Protein AF-A0A7S1EDF8-F1 (afdb_monomer_lite)

Sequence (145 aa):
KPVNPSLGFGLYGLAKKGVLPFGTSLSPEEIAAGKQARVTDLPEPDALLQAAFVLTGAQKQDLVSAPAHVAAPMLYGGACAYFMVVPSAYYIARRVRGGFEEAVLSAVNSGGQNAMRGALVGAMCGAEYGLQAIPQRWVEGLEHG

Radius of gyration: 17.67 Å; chains: 1; bounding box: 34×40×43 Å

Foldseek 3Di:
DCQALCQLVVVLVCVVVVNDQEWDDDDPVCVVVVHDTDDGPHDCSQVSNLSNLQRVLVPDPCLLVDQLLANLCSNQNQEPDPSSLVVSLVSLLVSDDPALVSSLVSQCSSHYPSPSSSVSNNVSRCVVVHPVRDPVVVVVPDDVD

pLDDT: mean 89.19, std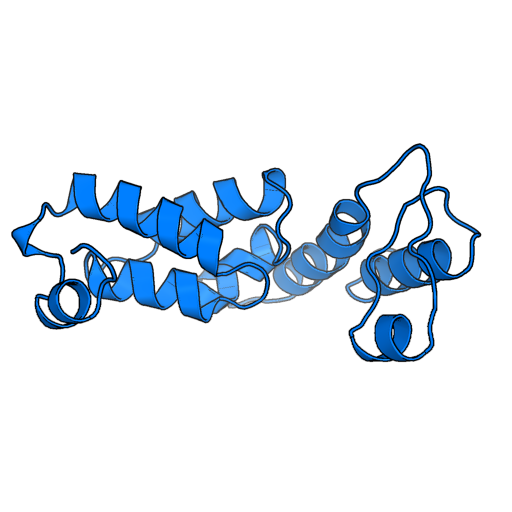 6.65, range [65.06, 97.81]

Organism: Hemiselmis andersenii (NCBI:txid464988)

Structure (mmCIF, N/CA/C/O backbone):
data_AF-A0A7S1EDF8-F1
#
_entry.id   AF-A0A7S1EDF8-F1
#
loop_
_atom_site.group_PDB
_atom_site.id
_atom_site.type_symbol
_atom_site.label_atom_id
_atom_site.label_alt_id
_atom_site.label_comp_id
_atom_site.label_asym_id
_atom_site.label_entity_id
_atom_site.label_seq_id
_atom_site.pdbx_PDB_ins_code
_atom_site.Cartn_x
_atom_site.Cartn_y
_atom_site.Cartn_z
_atom_site.occupancy
_atom_site.B_iso_or_equiv
_atom_site.auth_seq_id
_atom_site.auth_comp_id
_atom_site.auth_asym_id
_atom_site.auth_atom_id
_atom_site.pdbx_PDB_model_num
ATOM 1 N N . LYS A 1 1 ? 17.179 -17.853 -8.814 1.00 73.19 1 LYS A N 1
ATOM 2 C CA . LYS A 1 1 ? 16.153 -18.180 -9.840 1.00 73.19 1 LYS A CA 1
ATOM 3 C C . LYS A 1 1 ? 15.941 -16.946 -10.723 1.00 73.19 1 LYS A C 1
ATOM 5 O O . LYS A 1 1 ? 16.124 -15.849 -10.201 1.00 73.19 1 LYS A O 1
ATOM 10 N N . PRO A 1 2 ? 15.602 -17.098 -12.018 1.00 79.56 2 PRO A N 1
ATOM 11 C CA . PRO A 1 2 ? 15.376 -15.957 -12.918 1.00 79.56 2 PRO A CA 1
ATOM 12 C C . PRO A 1 2 ? 14.265 -15.026 -12.409 1.00 79.56 2 PRO A C 1
ATOM 14 O O . PRO A 1 2 ? 14.380 -13.813 -12.512 1.00 79.56 2 PRO A O 1
ATOM 17 N N . VAL A 1 3 ? 13.250 -15.588 -11.747 1.00 87.81 3 VAL A N 1
ATOM 18 C CA . VAL A 1 3 ? 12.238 -14.838 -10.995 1.00 87.81 3 VAL A CA 1
ATOM 19 C C . VAL A 1 3 ? 12.755 -14.569 -9.576 1.00 87.81 3 VAL A C 1
ATOM 21 O O . VAL A 1 3 ? 12.935 -15.509 -8.796 1.00 87.81 3 VAL A O 1
ATOM 24 N N . ASN A 1 4 ? 13.055 -13.304 -9.266 1.00 90.12 4 ASN A N 1
ATOM 25 C CA . ASN A 1 4 ? 13.571 -12.840 -7.971 1.00 90.12 4 ASN A CA 1
ATOM 26 C C . ASN A 1 4 ? 13.216 -11.344 -7.729 1.00 90.12 4 ASN A C 1
ATOM 28 O O . ASN A 1 4 ? 12.762 -10.690 -8.669 1.00 90.12 4 ASN A O 1
ATOM 32 N N . PRO A 1 5 ? 13.430 -10.780 -6.521 1.00 88.19 5 PRO A N 1
ATOM 33 C CA . PRO A 1 5 ? 13.041 -9.405 -6.180 1.00 88.19 5 PRO A CA 1
ATOM 34 C C . PRO A 1 5 ? 13.556 -8.291 -7.101 1.00 88.19 5 PRO A C 1
ATOM 36 O O . PRO A 1 5 ? 12.898 -7.261 -7.231 1.00 88.19 5 PRO A O 1
ATOM 39 N N . SER A 1 6 ? 14.702 -8.468 -7.768 1.00 90.81 6 SER A N 1
ATOM 40 C CA . SER A 1 6 ? 15.236 -7.447 -8.680 1.00 90.81 6 SER A CA 1
ATOM 41 C C . SER A 1 6 ? 14.536 -7.422 -10.042 1.00 90.81 6 SER A C 1
ATOM 43 O O . SER A 1 6 ? 14.679 -6.443 -10.776 1.00 90.81 6 SER A O 1
ATOM 45 N N . LEU A 1 7 ? 13.747 -8.454 -10.376 1.00 91.44 7 LEU A N 1
ATOM 46 C CA . LEU A 1 7 ? 13.083 -8.596 -11.674 1.00 91.44 7 LEU A CA 1
ATOM 47 C C . LEU A 1 7 ? 12.222 -7.376 -12.014 1.00 91.44 7 LEU A C 1
ATOM 49 O O . LEU A 1 7 ? 12.367 -6.818 -13.098 1.00 91.44 7 LEU A O 1
ATOM 53 N N . GLY A 1 8 ? 11.359 -6.941 -11.090 1.00 89.94 8 GLY A N 1
ATOM 54 C CA . GLY A 1 8 ? 10.444 -5.827 -11.350 1.00 89.94 8 GLY A CA 1
ATOM 55 C C . GLY A 1 8 ? 11.173 -4.514 -11.644 1.00 89.94 8 GLY A C 1
ATOM 56 O O . GLY A 1 8 ? 10.839 -3.814 -12.597 1.00 89.94 8 GLY A O 1
ATOM 57 N N . PHE A 1 9 ? 12.248 -4.227 -10.903 1.00 89.81 9 PHE A N 1
ATOM 58 C CA . PHE A 1 9 ? 13.097 -3.058 -11.155 1.00 89.81 9 PHE A CA 1
ATOM 59 C C . PHE A 1 9 ? 13.856 -3.163 -12.482 1.00 89.81 9 PHE A C 1
ATOM 61 O O . PHE A 1 9 ? 13.987 -2.169 -13.197 1.00 89.81 9 PHE A O 1
ATOM 68 N N . GLY A 1 10 ? 14.316 -4.364 -12.846 1.00 92.06 10 GLY A N 1
ATOM 69 C CA . GLY A 1 10 ? 14.933 -4.620 -14.147 1.00 92.06 10 GLY A CA 1
ATOM 70 C C . GLY A 1 10 ? 13.973 -4.353 -15.308 1.00 92.06 10 GLY A C 1
ATOM 71 O O . GLY A 1 10 ? 14.327 -3.637 -16.245 1.00 92.06 10 GLY A O 1
ATOM 72 N N . LEU A 1 11 ? 12.739 -4.860 -15.220 1.00 91.75 11 LEU A N 1
ATOM 73 C CA . LEU A 1 11 ? 11.690 -4.628 -16.218 1.00 91.75 11 LEU A CA 1
ATOM 74 C C . LEU A 1 11 ? 11.326 -3.141 -16.318 1.00 91.75 11 LEU A C 1
ATOM 76 O O . LEU A 1 11 ? 11.278 -2.596 -17.420 1.00 91.75 11 LEU A O 1
ATOM 80 N N . TYR A 1 12 ? 11.156 -2.457 -15.185 1.00 89.19 12 TYR A N 1
ATOM 81 C CA . TYR A 1 12 ? 10.910 -1.013 -15.164 1.00 89.19 12 TYR A CA 1
ATOM 82 C C . TYR A 1 12 ? 12.062 -0.223 -15.815 1.00 89.19 12 TYR A C 1
ATOM 84 O O . TYR A 1 12 ? 11.837 0.715 -16.582 1.00 89.19 12 TYR A O 1
ATOM 92 N N . GLY A 1 13 ? 13.313 -0.641 -15.591 1.00 89.94 13 GLY A N 1
ATOM 93 C CA . GLY A 1 13 ? 14.487 -0.068 -16.254 1.00 89.94 13 GLY A CA 1
ATOM 94 C C . GLY A 1 13 ? 14.491 -0.266 -17.775 1.00 89.94 13 GLY A C 1
ATOM 95 O O . GLY A 1 13 ? 14.886 0.640 -18.511 1.00 89.94 13 GLY A O 1
ATOM 96 N N . LEU A 1 14 ? 14.027 -1.417 -18.267 1.00 91.50 14 LEU A N 1
ATOM 97 C CA . LEU A 1 14 ? 13.865 -1.665 -19.705 1.00 91.50 14 LEU A CA 1
ATOM 98 C C . LEU A 1 14 ? 12.738 -0.820 -20.316 1.00 91.50 14 LEU A C 1
ATOM 100 O O . LEU A 1 14 ? 12.893 -0.336 -21.439 1.00 91.50 14 LEU A O 1
ATOM 104 N N . ALA A 1 15 ? 11.648 -0.587 -19.579 1.00 90.00 15 ALA A N 1
ATOM 105 C CA . ALA A 1 15 ? 10.588 0.335 -19.990 1.00 90.00 15 ALA A CA 1
ATOM 106 C C . ALA A 1 15 ? 11.117 1.775 -20.122 1.00 90.00 15 ALA A C 1
ATOM 108 O O . ALA A 1 15 ? 10.954 2.393 -21.177 1.00 90.00 15 ALA A O 1
ATOM 109 N N . LYS A 1 16 ? 11.877 2.259 -19.124 1.00 85.69 16 LYS A N 1
ATOM 110 C CA . LYS A 1 16 ? 12.544 3.577 -19.174 1.00 85.69 16 LYS A CA 1
ATOM 111 C C . LYS A 1 16 ? 13.491 3.734 -20.370 1.00 85.69 16 LYS A C 1
ATOM 113 O O . LYS A 1 16 ? 13.623 4.829 -20.906 1.00 85.69 16 LYS A O 1
ATOM 118 N N . LYS A 1 17 ? 14.154 2.653 -20.794 1.00 88.56 17 LYS A N 1
ATOM 119 C CA . LYS A 1 17 ? 15.093 2.641 -21.934 1.00 88.56 17 LYS A CA 1
ATOM 120 C C . LYS A 1 17 ? 14.429 2.526 -23.303 1.00 88.56 17 LYS A C 1
ATOM 122 O O . LYS A 1 17 ? 15.136 2.492 -24.304 1.00 88.56 17 LYS A O 1
ATOM 127 N N . GLY A 1 18 ? 13.108 2.417 -23.377 1.00 87.56 18 GLY A N 1
ATOM 128 C CA . GLY A 1 18 ? 12.433 2.281 -24.663 1.00 87.56 18 GLY A CA 1
ATOM 129 C C . GLY A 1 18 ? 12.179 0.840 -25.115 1.00 87.56 18 GLY A C 1
ATOM 130 O O . GLY A 1 18 ? 11.425 0.636 -26.065 1.00 87.56 18 GLY A O 1
ATOM 131 N N . VAL A 1 19 ? 12.789 -0.147 -24.447 1.00 92.44 19 VAL A N 1
ATOM 132 C CA . VAL A 1 19 ? 12.845 -1.551 -24.895 1.00 92.44 19 VAL A CA 1
ATOM 133 C C . VAL A 1 19 ? 11.509 -2.261 -24.702 1.00 92.44 19 VAL A C 1
ATOM 135 O O . VAL A 1 19 ? 11.084 -3.015 -25.571 1.00 92.44 19 VAL A O 1
ATOM 138 N N . LEU A 1 20 ? 10.842 -2.017 -23.571 1.00 90.50 20 LEU A N 1
ATOM 139 C CA . LEU A 1 20 ? 9.492 -2.522 -23.323 1.00 90.50 20 LEU A CA 1
ATOM 140 C C . LEU A 1 20 ? 8.451 -1.444 -23.662 1.00 90.50 20 LEU A C 1
ATOM 142 O O . LEU A 1 20 ? 8.726 -0.257 -23.453 1.00 90.50 20 LEU A O 1
ATOM 146 N N . PRO A 1 21 ? 7.258 -1.819 -24.153 1.00 89.88 21 PRO A N 1
ATOM 147 C CA . PRO A 1 21 ? 6.228 -0.875 -24.581 1.00 89.88 21 PRO A CA 1
ATOM 148 C C . PRO A 1 21 ? 5.366 -0.380 -23.408 1.00 89.88 21 PRO A C 1
ATOM 150 O O . PRO A 1 21 ? 4.155 -0.289 -23.552 1.00 89.88 21 PRO A O 1
ATOM 153 N N . PHE A 1 22 ? 5.985 -0.093 -22.255 1.00 88.44 22 PHE A N 1
ATOM 154 C CA . PHE A 1 22 ? 5.311 0.482 -21.089 1.00 88.44 22 PHE A CA 1
ATOM 155 C C . PHE A 1 22 ? 5.639 1.969 -20.939 1.00 88.44 22 PHE A C 1
ATOM 157 O O . PHE A 1 22 ? 6.795 2.377 -21.112 1.00 88.44 22 PHE A O 1
ATOM 164 N N . GLY A 1 23 ? 4.634 2.761 -20.569 1.00 84.31 23 GLY A N 1
ATOM 165 C CA . GLY A 1 23 ? 4.804 4.145 -20.153 1.00 84.31 23 GLY A CA 1
ATOM 166 C C . GLY A 1 23 ? 5.498 4.176 -18.800 1.00 84.31 23 GLY A C 1
ATOM 167 O O . GLY A 1 23 ? 5.358 3.245 -18.021 1.00 84.31 23 GLY A O 1
ATOM 168 N N . THR A 1 24 ? 6.284 5.207 -18.503 1.00 81.19 24 THR A N 1
ATOM 169 C CA . THR A 1 24 ? 6.975 5.310 -17.207 1.00 81.19 24 THR A CA 1
ATOM 170 C C . THR A 1 24 ? 6.850 6.703 -16.630 1.00 81.19 24 THR A C 1
ATOM 172 O O . THR A 1 24 ? 7.046 7.686 -17.348 1.00 81.19 24 THR A O 1
ATOM 175 N N . SER A 1 25 ? 6.615 6.774 -15.323 1.00 77.12 25 SER A N 1
ATOM 176 C CA . SER A 1 25 ? 6.649 8.026 -14.575 1.00 77.12 25 SER A CA 1
ATOM 177 C C . SER A 1 25 ? 8.071 8.579 -14.498 1.00 77.12 25 SER A C 1
ATOM 179 O O . SER A 1 25 ? 9.057 7.832 -14.435 1.00 77.12 25 SER A O 1
ATOM 181 N N . LEU A 1 26 ? 8.160 9.904 -14.484 1.00 78.75 26 LEU A N 1
ATOM 182 C CA . LEU A 1 26 ? 9.407 10.637 -14.313 1.00 78.75 26 LEU A CA 1
ATOM 183 C C . LEU A 1 26 ? 9.666 10.906 -12.830 1.00 78.75 26 LEU A C 1
ATOM 185 O O . LEU A 1 26 ? 8.734 11.173 -12.070 1.00 78.75 26 LEU A O 1
ATOM 189 N N . SER A 1 27 ? 10.932 10.868 -12.420 1.00 81.19 27 SER A N 1
ATOM 190 C CA . SER A 1 27 ? 11.342 11.421 -11.131 1.00 81.19 27 SER A CA 1
ATOM 191 C C . SER A 1 27 ? 11.261 12.958 -11.153 1.00 81.19 27 SER A C 1
ATOM 193 O O . SER A 1 27 ? 11.319 13.561 -12.229 1.00 81.19 27 SER A O 1
ATOM 195 N N . PRO A 1 28 ? 11.185 13.624 -9.986 1.00 83.19 28 PRO A N 1
ATOM 196 C CA . PRO A 1 28 ? 11.242 15.087 -9.912 1.00 83.19 28 PRO A CA 1
ATOM 197 C C . PRO A 1 28 ? 12.471 15.681 -10.617 1.00 83.19 28 PRO A C 1
ATOM 199 O O . PRO A 1 28 ? 12.373 16.704 -11.287 1.00 83.19 28 PRO A O 1
ATOM 202 N N . GLU A 1 29 ? 13.615 15.000 -10.530 1.00 88.38 29 GLU A N 1
ATOM 203 C CA . GLU A 1 29 ? 14.862 15.377 -11.206 1.00 88.38 29 GLU A CA 1
ATOM 204 C C . GLU A 1 29 ? 14.740 15.275 -12.732 1.00 88.38 29 GLU A C 1
ATOM 206 O O . GLU A 1 29 ? 15.224 16.137 -13.461 1.00 88.38 29 GLU A O 1
ATOM 211 N N . GLU A 1 30 ? 14.072 14.232 -13.233 1.00 86.62 30 GLU A N 1
ATOM 212 C CA . GLU A 1 30 ? 13.829 14.045 -14.665 1.00 86.62 30 GLU A CA 1
ATOM 213 C C . GLU A 1 30 ? 12.886 15.119 -15.220 1.00 86.62 30 GLU A C 1
ATOM 215 O O . GLU A 1 30 ? 13.123 15.620 -16.320 1.00 86.62 30 GLU A O 1
ATOM 220 N N . ILE A 1 31 ? 11.868 15.509 -14.446 1.00 86.00 31 ILE A N 1
ATOM 221 C CA . ILE A 1 31 ? 10.965 16.619 -14.782 1.00 86.00 31 ILE A CA 1
ATOM 222 C C . ILE A 1 31 ? 11.740 17.941 -14.805 1.00 86.00 31 ILE A C 1
ATOM 224 O O . ILE A 1 31 ? 11.634 18.694 -15.772 1.00 86.00 31 ILE A O 1
ATOM 228 N N . ALA A 1 32 ? 12.563 18.208 -13.786 1.00 90.44 32 ALA A N 1
ATOM 229 C CA . ALA A 1 32 ? 13.395 19.411 -13.718 1.00 90.44 32 ALA A CA 1
ATOM 230 C C . ALA A 1 32 ? 14.406 19.495 -14.876 1.00 90.44 32 ALA A C 1
ATOM 232 O O . ALA A 1 32 ? 14.706 20.583 -15.363 1.00 90.44 32 ALA A O 1
ATOM 233 N N . ALA A 1 33 ? 14.886 18.347 -15.362 1.00 92.25 33 ALA A N 1
ATOM 234 C CA . ALA A 1 33 ? 15.743 18.242 -16.542 1.00 92.25 33 ALA A CA 1
ATOM 235 C C . ALA A 1 33 ? 14.981 18.349 -17.882 1.00 92.25 33 ALA A C 1
ATOM 237 O O . ALA A 1 33 ? 15.580 18.150 -18.939 1.00 92.25 33 ALA A O 1
ATOM 238 N N . GLY A 1 34 ? 13.672 18.624 -17.864 1.00 88.81 34 GLY A N 1
ATOM 239 C CA . GLY A 1 34 ? 12.852 18.800 -19.065 1.00 88.81 34 GLY A CA 1
ATOM 240 C C . GLY A 1 34 ? 12.548 17.506 -19.821 1.00 88.81 34 GLY A C 1
ATOM 241 O O . GLY A 1 34 ? 12.142 17.560 -20.985 1.00 88.81 34 GLY A O 1
ATOM 242 N N . LYS A 1 35 ? 12.740 16.333 -19.202 1.00 85.44 35 LYS A N 1
ATOM 243 C CA . LYS A 1 35 ? 12.342 15.068 -19.830 1.00 85.44 35 LYS A CA 1
ATOM 244 C C . LYS A 1 35 ? 10.821 14.989 -19.916 1.00 85.44 35 LYS A C 1
ATOM 246 O O . LYS A 1 35 ? 10.107 15.481 -19.049 1.00 85.44 35 LYS A O 1
ATOM 251 N N . GLN A 1 36 ? 10.334 14.319 -20.954 1.00 79.62 36 GLN A N 1
ATOM 252 C CA . GLN A 1 36 ? 8.912 14.049 -21.138 1.00 79.62 36 GLN A CA 1
ATOM 253 C C . GLN A 1 36 ? 8.605 12.592 -20.811 1.00 79.62 36 GLN A C 1
ATOM 255 O O . GLN A 1 36 ? 9.417 11.698 -21.062 1.00 79.62 36 GLN A O 1
ATOM 260 N N . ALA A 1 37 ? 7.431 12.362 -20.224 1.00 75.75 37 ALA A N 1
ATOM 261 C CA . ALA A 1 37 ? 6.962 11.016 -19.952 1.00 75.75 37 ALA A CA 1
ATOM 262 C C . ALA A 1 37 ? 6.753 10.289 -21.282 1.00 75.75 37 ALA A C 1
ATOM 264 O O . ALA A 1 37 ? 6.191 10.840 -22.231 1.00 75.75 37 ALA A O 1
ATOM 265 N N . ARG A 1 38 ? 7.206 9.039 -21.355 1.00 74.69 38 ARG A N 1
ATOM 266 C CA . ARG A 1 38 ? 6.962 8.218 -22.535 1.00 74.69 38 ARG A CA 1
ATOM 267 C C . ARG A 1 38 ? 5.517 7.737 -22.496 1.00 74.69 38 ARG A C 1
ATOM 269 O O . ARG A 1 38 ? 5.138 7.016 -21.577 1.00 74.69 38 ARG A O 1
ATOM 276 N N . VAL A 1 39 ? 4.741 8.116 -23.503 1.00 70.94 39 VAL A N 1
ATOM 277 C CA . VAL A 1 39 ? 3.390 7.596 -23.724 1.00 70.94 39 VAL A CA 1
ATOM 278 C C . VAL A 1 39 ? 3.489 6.400 -24.668 1.00 70.94 39 VAL A C 1
ATOM 280 O O . VAL A 1 39 ? 4.159 6.466 -25.696 1.00 70.94 39 VAL A O 1
ATOM 283 N N . THR A 1 40 ? 2.863 5.291 -24.291 1.00 79.56 40 THR A N 1
ATOM 284 C CA . THR A 1 40 ? 2.824 4.034 -25.054 1.00 79.56 40 THR A CA 1
ATOM 285 C C . THR A 1 40 ? 1.458 3.381 -24.870 1.00 79.56 40 THR A C 1
ATOM 287 O O . THR A 1 40 ? 0.744 3.742 -23.935 1.00 79.56 40 THR A O 1
ATOM 290 N N . ASP A 1 41 ? 1.158 2.345 -25.652 1.00 78.25 41 ASP A N 1
ATOM 291 C CA . ASP A 1 41 ? -0.101 1.592 -25.546 1.00 78.25 41 ASP A CA 1
ATOM 292 C C . ASP A 1 41 ? -0.298 0.889 -24.189 1.00 78.25 41 ASP A C 1
ATOM 294 O O . ASP A 1 41 ? -1.434 0.607 -23.813 1.00 78.25 41 ASP A O 1
ATOM 298 N N . LEU A 1 42 ? 0.777 0.631 -23.426 1.00 81.69 42 LEU A N 1
ATOM 299 C CA . LEU A 1 42 ? 0.692 0.109 -22.055 1.00 81.69 42 LEU A CA 1
ATOM 300 C C . LEU A 1 42 ? 1.074 1.205 -21.043 1.00 81.69 42 LEU A C 1
ATOM 302 O O . LEU A 1 42 ? 2.228 1.293 -20.629 1.00 81.69 42 LEU A O 1
ATOM 306 N N . PRO A 1 43 ? 0.144 2.075 -20.623 1.00 71.38 43 PRO A N 1
ATOM 307 C CA . PRO A 1 43 ? 0.459 3.222 -19.769 1.00 71.38 43 PRO A CA 1
ATOM 308 C C . PRO A 1 43 ? 0.777 2.858 -18.310 1.00 71.38 43 PRO A C 1
ATOM 310 O O . PRO A 1 43 ? 1.127 3.748 -17.542 1.00 71.38 43 PRO A O 1
ATOM 313 N N . GLU A 1 44 ? 0.643 1.589 -17.912 1.00 76.12 44 GLU A N 1
ATOM 314 C CA . GLU A 1 44 ? 0.644 1.155 -16.511 1.00 76.12 44 GLU A CA 1
ATOM 315 C C . GLU A 1 44 ? 1.924 0.377 -16.139 1.00 76.12 44 GLU A C 1
ATOM 317 O O . GLU A 1 44 ? 1.939 -0.858 -16.122 1.00 76.12 44 GLU A O 1
ATOM 322 N N . PRO A 1 45 ? 3.039 1.068 -15.831 1.00 76.25 45 PRO A N 1
ATOM 323 C CA . PRO A 1 45 ? 4.290 0.413 -15.452 1.00 76.25 45 PRO A CA 1
ATOM 324 C C . PRO A 1 45 ? 4.253 -0.191 -14.051 1.00 76.25 45 PRO A C 1
ATOM 326 O O . PRO A 1 45 ? 5.141 -0.969 -13.700 1.00 76.25 45 PRO A O 1
ATOM 329 N N . ASP A 1 46 ? 3.255 0.162 -13.242 1.00 79.94 46 ASP A N 1
ATOM 330 C CA . ASP A 1 46 ? 3.098 -0.328 -11.875 1.00 79.94 46 ASP A CA 1
ATOM 331 C C . ASP A 1 46 ? 3.010 -1.860 -11.848 1.00 79.94 46 ASP A C 1
ATOM 333 O O . ASP A 1 46 ? 3.565 -2.496 -10.951 1.00 79.94 46 ASP A O 1
ATOM 337 N N . ALA A 1 47 ? 2.437 -2.474 -12.890 1.00 80.12 47 ALA A N 1
ATOM 338 C CA . ALA A 1 47 ? 2.425 -3.925 -13.064 1.00 80.12 47 ALA A CA 1
ATOM 339 C C . ALA A 1 47 ? 3.844 -4.535 -13.098 1.00 80.12 47 ALA A C 1
ATOM 341 O O . ALA A 1 47 ? 4.063 -5.631 -12.579 1.00 80.12 47 ALA A O 1
ATOM 342 N N . LEU A 1 48 ? 4.839 -3.817 -13.638 1.00 86.62 48 LEU A N 1
ATOM 343 C CA . LEU A 1 48 ? 6.239 -4.261 -13.638 1.00 86.62 48 LEU A CA 1
ATOM 344 C C . LEU A 1 48 ? 6.827 -4.231 -12.224 1.00 86.62 48 LEU A C 1
ATOM 346 O O . LEU A 1 48 ? 7.565 -5.136 -11.833 1.00 86.62 48 LEU A O 1
ATOM 350 N N . LEU A 1 49 ? 6.476 -3.212 -11.438 1.00 86.50 49 LEU A N 1
ATOM 351 C CA . LEU A 1 49 ? 6.950 -3.058 -10.063 1.00 86.50 49 LEU A CA 1
ATOM 352 C C . LEU A 1 49 ? 6.267 -4.034 -9.099 1.00 86.50 49 LEU A C 1
ATOM 354 O O . LEU A 1 49 ? 6.889 -4.444 -8.118 1.00 86.50 49 LEU A O 1
ATOM 358 N N . GLN A 1 50 ? 5.039 -4.472 -9.394 1.00 86.94 50 GLN A N 1
ATOM 359 C CA . GLN A 1 50 ? 4.304 -5.446 -8.581 1.00 86.94 50 GLN A CA 1
ATOM 360 C C . GLN A 1 50 ? 5.126 -6.708 -8.300 1.00 86.94 50 GLN A C 1
ATOM 362 O O . GLN A 1 50 ? 5.172 -7.182 -7.164 1.00 86.94 50 GLN A O 1
ATOM 367 N N . ALA A 1 51 ? 5.831 -7.214 -9.316 1.00 86.06 51 ALA A N 1
ATOM 368 C CA . ALA A 1 51 ? 6.687 -8.384 -9.176 1.00 86.06 51 ALA A CA 1
ATOM 369 C C . ALA A 1 51 ? 7.783 -8.175 -8.119 1.00 86.06 51 ALA A C 1
ATOM 371 O O . ALA A 1 51 ? 8.042 -9.079 -7.329 1.00 86.06 51 ALA A O 1
ATOM 372 N N . ALA A 1 52 ? 8.400 -6.991 -8.051 1.00 87.06 52 ALA A N 1
ATOM 373 C CA . ALA A 1 52 ? 9.427 -6.709 -7.049 1.00 87.06 52 ALA A CA 1
ATOM 374 C C . ALA A 1 52 ? 8.857 -6.767 -5.624 1.00 87.06 52 ALA A C 1
ATOM 376 O O . ALA A 1 52 ? 9.461 -7.392 -4.749 1.00 87.06 52 ALA A O 1
ATOM 377 N N . PHE A 1 53 ? 7.675 -6.185 -5.398 1.00 88.50 53 PHE A N 1
ATOM 378 C CA . PHE A 1 53 ? 7.016 -6.208 -4.092 1.00 88.50 53 PHE A CA 1
ATOM 379 C C . PHE A 1 53 ? 6.654 -7.631 -3.661 1.00 88.50 53 PHE A C 1
ATOM 381 O O . PHE A 1 53 ? 7.118 -8.088 -2.615 1.00 88.50 53 PHE A O 1
ATOM 388 N N . VAL A 1 54 ? 5.910 -8.352 -4.504 1.00 88.56 54 VAL A N 1
ATOM 389 C CA . VAL A 1 54 ? 5.409 -9.701 -4.196 1.00 88.56 54 VAL A CA 1
ATOM 390 C C . VAL A 1 54 ? 6.555 -10.690 -4.002 1.00 88.56 54 VAL A C 1
ATOM 392 O O . VAL A 1 54 ? 6.535 -11.480 -3.061 1.00 88.56 54 VAL A O 1
ATOM 395 N N . LEU A 1 55 ? 7.590 -10.638 -4.847 1.00 89.50 55 LEU A N 1
ATOM 396 C CA . LEU A 1 55 ? 8.740 -11.538 -4.724 1.00 89.50 55 LEU A CA 1
ATOM 397 C C . LEU A 1 55 ? 9.591 -11.220 -3.493 1.00 89.50 55 LEU A C 1
ATOM 399 O O . LEU A 1 55 ? 10.137 -12.145 -2.896 1.00 89.50 55 LEU A O 1
ATOM 403 N N . THR A 1 56 ? 9.680 -9.949 -3.090 1.00 87.31 56 THR A N 1
ATOM 404 C CA . THR A 1 56 ? 10.304 -9.575 -1.812 1.00 87.31 56 THR A CA 1
ATOM 405 C C . THR A 1 56 ? 9.492 -10.128 -0.643 1.00 87.31 56 THR A C 1
ATOM 407 O O . THR A 1 56 ? 10.055 -10.754 0.254 1.00 87.31 56 THR A O 1
ATOM 410 N N . GLY A 1 57 ? 8.168 -9.952 -0.670 1.00 87.50 57 GLY A N 1
ATOM 411 C CA . GLY A 1 57 ? 7.262 -10.467 0.356 1.00 87.50 57 GLY A CA 1
ATOM 412 C C . GLY A 1 57 ? 7.323 -11.989 0.491 1.00 87.50 57 GLY A C 1
ATOM 413 O O . GLY A 1 57 ? 7.449 -12.500 1.598 1.00 87.50 57 GLY A O 1
ATOM 414 N N . ALA A 1 58 ? 7.333 -12.716 -0.627 1.00 87.62 58 ALA A N 1
ATOM 415 C CA . ALA A 1 58 ? 7.406 -14.178 -0.651 1.00 87.62 58 ALA A CA 1
ATOM 416 C C . ALA A 1 58 ? 8.702 -14.751 -0.044 1.00 87.62 58 ALA A C 1
ATOM 418 O O . ALA A 1 58 ? 8.747 -15.927 0.310 1.00 87.62 58 ALA A O 1
ATOM 419 N N . GLN A 1 59 ? 9.760 -13.943 0.066 1.00 87.00 59 GLN A N 1
ATOM 420 C CA . GLN A 1 59 ? 11.017 -14.337 0.708 1.00 87.00 59 GLN A CA 1
ATOM 421 C C . GLN A 1 59 ? 11.044 -14.043 2.213 1.00 87.00 59 GLN A C 1
ATOM 423 O O . GLN A 1 59 ? 11.940 -14.524 2.907 1.00 87.00 59 GLN A O 1
ATOM 428 N N . LYS A 1 60 ? 10.078 -13.277 2.734 1.00 84.31 60 LYS A N 1
ATOM 429 C CA . LYS A 1 60 ? 9.985 -12.965 4.161 1.00 84.31 60 LYS A CA 1
ATOM 430 C C . LYS A 1 60 ? 9.230 -14.055 4.913 1.00 84.31 60 LYS A C 1
ATOM 432 O O . LYS A 1 60 ? 8.037 -14.256 4.708 1.00 84.31 60 LYS A O 1
ATOM 437 N N . GLN A 1 61 ? 9.925 -14.724 5.829 1.00 80.62 61 GLN A N 1
ATOM 438 C CA . GLN A 1 61 ? 9.339 -15.771 6.675 1.00 80.62 61 GLN A CA 1
ATOM 439 C C . GLN A 1 61 ? 8.375 -15.214 7.734 1.00 80.62 61 GLN A C 1
ATOM 441 O O . GLN A 1 61 ? 7.492 -15.923 8.207 1.00 80.62 61 GLN A O 1
ATOM 446 N N . ASP A 1 62 ? 8.518 -13.939 8.084 1.00 87.00 62 ASP A N 1
ATOM 447 C CA . ASP A 1 62 ? 7.830 -13.265 9.182 1.00 87.00 62 ASP A CA 1
ATOM 448 C C . ASP A 1 62 ? 6.755 -12.278 8.703 1.00 87.00 62 ASP A C 1
ATOM 450 O O . ASP A 1 62 ? 6.238 -11.490 9.496 1.00 87.00 62 ASP A O 1
ATOM 454 N N . LEU A 1 63 ? 6.374 -12.309 7.420 1.00 85.56 63 LEU A N 1
ATOM 455 C CA . LEU A 1 63 ? 5.453 -11.317 6.855 1.00 85.56 63 LEU A CA 1
ATOM 456 C C . LEU A 1 63 ? 4.066 -11.334 7.519 1.00 85.56 63 LEU A C 1
ATOM 458 O O . LEU A 1 63 ? 3.415 -10.298 7.617 1.00 85.56 63 LEU A O 1
ATOM 462 N N . VAL A 1 64 ? 3.630 -12.493 8.019 1.00 81.62 64 VAL A N 1
ATOM 463 C CA . VAL A 1 64 ? 2.366 -12.644 8.766 1.00 81.62 64 VAL A CA 1
ATOM 464 C C . VAL A 1 64 ? 2.415 -11.913 10.116 1.00 81.62 64 VAL A C 1
ATOM 466 O O . VAL A 1 64 ? 1.417 -11.324 10.553 1.00 81.62 64 VAL A O 1
ATOM 469 N N . SER A 1 65 ? 3.577 -11.946 10.772 1.00 87.00 65 SER A N 1
ATOM 470 C CA . SER A 1 65 ? 3.850 -11.264 12.041 1.00 87.00 65 SER A CA 1
ATOM 471 C C . SER A 1 65 ? 4.302 -9.814 11.867 1.00 87.00 65 SER A C 1
ATOM 473 O O . SER A 1 65 ? 4.276 -9.058 12.835 1.00 87.00 65 SER A O 1
ATOM 475 N N . ALA A 1 66 ? 4.694 -9.411 10.658 1.00 90.69 66 ALA A N 1
ATOM 476 C CA . ALA A 1 66 ? 5.111 -8.049 10.375 1.00 90.69 66 ALA A CA 1
ATOM 477 C C . ALA A 1 66 ? 3.954 -7.050 10.586 1.00 90.69 66 ALA A C 1
ATOM 479 O O . ALA A 1 66 ? 2.781 -7.390 10.376 1.00 90.69 66 ALA A O 1
ATOM 480 N N . PRO A 1 67 ? 4.263 -5.791 10.950 1.00 92.69 67 PRO A N 1
ATOM 481 C CA . PRO A 1 67 ? 3.266 -4.730 11.009 1.00 92.69 67 PRO A CA 1
ATOM 482 C C . PRO A 1 67 ? 2.491 -4.602 9.693 1.00 92.69 67 PRO A C 1
ATOM 484 O O . PRO A 1 67 ? 3.058 -4.739 8.606 1.00 92.69 67 PRO A O 1
ATOM 487 N N . ALA A 1 68 ? 1.194 -4.293 9.774 1.00 92.88 68 ALA A N 1
ATOM 488 C CA . ALA A 1 68 ? 0.327 -4.233 8.595 1.00 92.88 68 ALA A CA 1
ATOM 489 C C . ALA A 1 68 ? 0.824 -3.230 7.535 1.00 92.88 68 ALA A C 1
ATOM 491 O O . ALA A 1 68 ? 0.752 -3.534 6.345 1.00 92.88 68 ALA A O 1
ATOM 492 N N . HIS A 1 69 ? 1.416 -2.107 7.956 1.00 92.31 69 HIS A N 1
ATOM 493 C CA . HIS A 1 69 ? 2.005 -1.110 7.058 1.00 92.31 69 HIS A CA 1
ATOM 494 C C . HIS A 1 69 ? 3.222 -1.629 6.268 1.00 92.31 69 HIS A C 1
ATOM 496 O O . HIS A 1 69 ? 3.521 -1.102 5.202 1.00 92.31 69 HIS A O 1
ATOM 502 N N . VAL A 1 70 ? 3.897 -2.683 6.744 1.00 92.06 70 VAL A N 1
ATOM 503 C CA . VAL A 1 70 ? 4.982 -3.374 6.024 1.00 92.06 70 VAL A CA 1
ATOM 504 C C . VAL A 1 70 ? 4.425 -4.503 5.160 1.00 92.06 70 VAL A C 1
ATOM 506 O O . VAL A 1 70 ? 4.814 -4.659 4.004 1.00 92.06 70 VAL A O 1
ATOM 509 N N . ALA A 1 71 ? 3.509 -5.300 5.714 1.00 92.56 71 ALA A N 1
ATOM 510 C CA . ALA A 1 71 ? 2.992 -6.486 5.042 1.00 92.56 71 ALA A CA 1
ATOM 511 C C . ALA A 1 71 ? 2.140 -6.145 3.811 1.00 92.56 71 ALA A C 1
ATOM 513 O O . ALA A 1 71 ? 2.296 -6.767 2.761 1.00 92.56 71 ALA A O 1
ATOM 514 N N . ALA A 1 72 ? 1.271 -5.137 3.910 1.00 92.19 72 ALA A N 1
ATOM 515 C CA . ALA A 1 72 ? 0.344 -4.781 2.842 1.00 92.19 72 ALA A CA 1
ATOM 516 C C . ALA A 1 72 ? 1.038 -4.399 1.514 1.00 92.19 72 ALA A C 1
ATOM 518 O O . ALA A 1 72 ? 0.716 -5.018 0.495 1.00 92.19 72 ALA A O 1
ATOM 519 N N . PRO A 1 73 ? 2.028 -3.479 1.481 1.00 89.50 73 PRO A N 1
ATOM 520 C CA . PRO A 1 73 ? 2.724 -3.152 0.238 1.00 89.50 73 PRO A CA 1
ATOM 521 C C . PRO A 1 73 ? 3.566 -4.312 -0.304 1.00 89.50 73 PRO A C 1
ATOM 523 O O . PRO A 1 73 ? 3.753 -4.395 -1.512 1.00 89.50 73 PRO A O 1
ATOM 526 N N . MET A 1 74 ? 4.047 -5.230 0.542 1.00 90.62 74 MET A N 1
ATOM 527 C CA . MET A 1 74 ? 4.786 -6.417 0.084 1.00 90.62 74 MET A CA 1
ATOM 528 C C . MET A 1 74 ? 3.882 -7.501 -0.508 1.00 90.62 74 MET A C 1
ATOM 530 O O . MET A 1 74 ? 4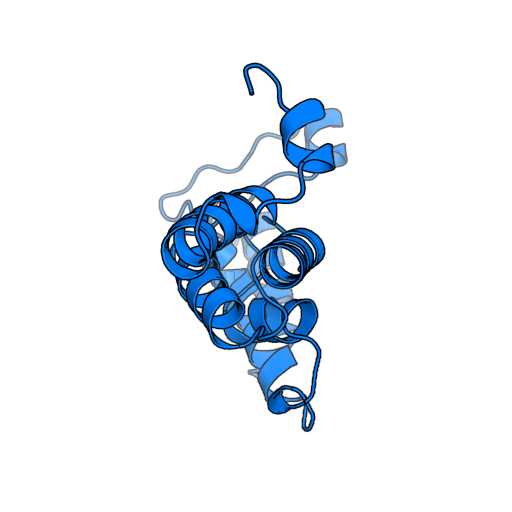.328 -8.257 -1.364 1.00 90.62 74 MET A O 1
ATOM 534 N N . LEU A 1 75 ? 2.624 -7.582 -0.074 1.00 89.56 75 LEU A N 1
ATOM 535 C CA . LEU A 1 75 ? 1.654 -8.544 -0.603 1.00 89.56 75 LEU A CA 1
ATOM 536 C C . LEU A 1 75 ? 0.940 -8.027 -1.854 1.00 89.56 75 LEU A C 1
ATOM 538 O O . LEU A 1 75 ? 0.695 -8.797 -2.779 1.00 89.56 75 LEU A O 1
ATOM 542 N N . TYR A 1 76 ? 0.611 -6.736 -1.883 1.00 89.50 76 TYR A N 1
ATOM 543 C CA . TYR A 1 76 ? -0.291 -6.174 -2.890 1.00 89.50 76 TYR A CA 1
ATOM 544 C C . TYR A 1 76 ? 0.343 -5.080 -3.750 1.00 89.50 76 TYR A C 1
ATOM 546 O O . TYR A 1 76 ? -0.201 -4.748 -4.795 1.00 89.50 76 TYR A O 1
ATOM 554 N N . GLY A 1 77 ? 1.514 -4.567 -3.371 1.00 87.62 77 GLY A N 1
ATOM 555 C CA . GLY A 1 77 ? 2.211 -3.490 -4.070 1.00 87.62 77 GLY A CA 1
ATOM 556 C C . GLY A 1 77 ? 2.057 -2.120 -3.399 1.00 87.62 77 GLY A C 1
ATOM 557 O O . GLY A 1 77 ? 1.129 -1.858 -2.630 1.00 87.62 77 GLY A O 1
ATOM 558 N N . GLY A 1 78 ? 3.022 -1.236 -3.659 1.00 84.12 78 GLY A N 1
ATOM 559 C CA . GLY A 1 78 ? 3.087 0.106 -3.065 1.00 84.12 78 GLY A CA 1
ATOM 560 C C . GLY A 1 78 ? 2.543 1.243 -3.940 1.00 84.12 78 GLY A C 1
ATOM 561 O O . GLY A 1 78 ? 2.386 2.353 -3.443 1.00 84.12 78 GLY A O 1
ATOM 562 N N . ALA A 1 79 ? 2.289 1.009 -5.227 1.00 83.44 79 ALA A N 1
ATOM 563 C CA . ALA A 1 79 ? 1.966 2.074 -6.177 1.00 83.44 79 ALA A CA 1
ATOM 564 C C . ALA A 1 79 ? 0.468 2.443 -6.195 1.00 83.44 79 ALA A C 1
ATOM 566 O O . ALA A 1 79 ? -0.335 1.872 -5.454 1.00 83.44 79 ALA A O 1
ATOM 567 N N . CYS A 1 80 ? 0.108 3.445 -7.005 1.00 79.25 80 CYS A N 1
ATOM 568 C CA . CYS A 1 80 ? -1.238 4.024 -7.055 1.00 79.25 80 CYS A CA 1
ATOM 569 C C . CYS A 1 80 ? -2.243 3.206 -7.873 1.00 79.25 80 CYS A C 1
ATOM 571 O O . CYS A 1 80 ? -3.443 3.463 -7.763 1.00 79.25 80 CYS A O 1
ATOM 573 N N . ALA A 1 81 ? -1.783 2.227 -8.654 1.00 85.06 81 ALA A N 1
ATOM 574 C CA . ALA A 1 81 ? -2.658 1.352 -9.417 1.00 85.06 81 ALA A CA 1
ATOM 575 C C . ALA A 1 81 ? -3.740 0.689 -8.543 1.00 85.06 81 ALA A C 1
ATOM 577 O O . ALA A 1 81 ? -3.474 0.179 -7.446 1.00 85.06 81 ALA A O 1
ATOM 578 N N . TYR A 1 82 ? -4.979 0.668 -9.045 1.00 87.38 82 TYR A N 1
ATOM 579 C CA . TYR A 1 82 ? -6.150 0.218 -8.280 1.00 87.38 82 TYR A CA 1
ATOM 580 C C . TYR A 1 82 ? -5.988 -1.221 -7.760 1.00 87.38 82 TYR A C 1
ATOM 582 O O . TYR A 1 82 ? -6.371 -1.524 -6.629 1.00 87.38 82 TYR A O 1
ATOM 590 N N . PHE A 1 83 ? -5.361 -2.093 -8.557 1.00 87.00 83 PHE A N 1
ATOM 591 C CA . PHE A 1 83 ? -5.110 -3.492 -8.214 1.00 87.00 83 PHE A CA 1
ATOM 592 C C . PHE A 1 83 ? -4.072 -3.670 -7.097 1.00 87.00 83 PHE A C 1
ATOM 594 O O . PHE A 1 83 ? -3.960 -4.766 -6.553 1.00 87.00 83 PHE A O 1
ATOM 601 N N . MET A 1 84 ? -3.338 -2.615 -6.729 1.00 90.81 84 MET A N 1
ATOM 602 C CA . MET A 1 84 ? -2.481 -2.591 -5.541 1.00 90.81 84 MET A CA 1
ATOM 603 C C . MET A 1 84 ? -3.191 -1.952 -4.351 1.00 90.81 84 MET A C 1
ATOM 605 O O . MET A 1 84 ? -3.185 -2.488 -3.240 1.00 90.81 84 MET A O 1
ATOM 609 N N . VAL A 1 85 ? -3.820 -0.797 -4.579 1.00 91.75 85 VAL A N 1
ATOM 610 C CA . VAL A 1 85 ? -4.413 0.020 -3.515 1.00 91.75 85 VAL A CA 1
ATOM 611 C C . VAL A 1 85 ? -5.603 -0.681 -2.862 1.00 91.75 85 VAL A C 1
ATOM 613 O O . VAL A 1 85 ? -5.652 -0.764 -1.635 1.00 91.75 85 VAL A O 1
ATOM 616 N N . VAL A 1 86 ? -6.535 -1.211 -3.658 1.00 93.44 86 VAL A N 1
ATOM 617 C CA . VAL A 1 86 ? -7.785 -1.807 -3.162 1.00 93.44 86 VAL A CA 1
ATOM 618 C C . VAL A 1 86 ? -7.532 -3.026 -2.262 1.00 93.44 86 VAL A C 1
ATOM 620 O O . VAL A 1 86 ? -7.952 -2.990 -1.102 1.00 93.44 86 VAL A O 1
ATOM 623 N N . PRO A 1 87 ? -6.821 -4.087 -2.698 1.00 93.75 87 PRO A N 1
ATOM 624 C CA . PRO A 1 87 ? -6.573 -5.235 -1.825 1.00 93.75 87 PRO A CA 1
ATOM 625 C C . PRO A 1 87 ? -5.689 -4.879 -0.621 1.00 93.75 87 PRO A C 1
ATOM 627 O O . PRO A 1 87 ? -5.917 -5.396 0.473 1.00 93.75 87 PRO A O 1
ATOM 630 N N . SER A 1 88 ? -4.745 -3.940 -0.771 1.00 93.62 88 SER A N 1
ATOM 631 C CA . SER A 1 88 ? -3.957 -3.437 0.358 1.00 93.62 88 SER A CA 1
ATOM 632 C C . SER A 1 88 ? -4.826 -2.735 1.405 1.00 93.62 88 SER A C 1
ATOM 634 O O . SER A 1 88 ? -4.578 -2.905 2.599 1.00 93.62 88 SER A O 1
ATOM 636 N N . ALA A 1 89 ? -5.823 -1.950 0.990 1.00 95.31 89 ALA A N 1
ATOM 637 C CA . ALA A 1 89 ? -6.735 -1.273 1.906 1.00 95.31 89 ALA A CA 1
ATOM 638 C C . ALA A 1 89 ? -7.604 -2.285 2.668 1.00 95.31 89 ALA A C 1
ATOM 640 O O . ALA A 1 89 ? -7.666 -2.225 3.895 1.00 95.31 89 ALA A O 1
ATOM 641 N N . TYR A 1 90 ? -8.197 -3.264 1.970 1.00 95.56 90 TYR A N 1
ATOM 642 C CA . TYR A 1 90 ? -8.962 -4.343 2.612 1.00 95.56 90 TYR A CA 1
ATOM 643 C C . TYR A 1 90 ? -8.116 -5.139 3.607 1.00 95.56 90 TYR A C 1
ATOM 645 O O . TYR A 1 90 ? -8.564 -5.433 4.718 1.00 95.56 90 TYR A O 1
ATOM 653 N N . TYR A 1 91 ? -6.877 -5.462 3.229 1.00 95.12 91 TYR A N 1
ATOM 654 C CA . TYR A 1 91 ? -5.953 -6.155 4.115 1.00 95.12 91 TYR A CA 1
ATOM 655 C C . TYR A 1 91 ? -5.691 -5.356 5.391 1.00 95.12 91 TYR A C 1
ATOM 657 O O . TYR A 1 91 ? -5.828 -5.909 6.479 1.00 95.12 91 TYR A O 1
ATOM 665 N N . ILE A 1 92 ? -5.355 -4.066 5.283 1.00 95.44 92 ILE A N 1
ATOM 666 C CA . ILE A 1 92 ? -5.075 -3.222 6.454 1.00 95.44 92 ILE A CA 1
ATOM 667 C C . ILE A 1 92 ? -6.315 -3.094 7.341 1.00 95.44 92 ILE A C 1
ATOM 669 O O . ILE A 1 92 ? -6.210 -3.370 8.537 1.00 95.44 92 ILE A O 1
ATOM 673 N N . ALA A 1 93 ? -7.474 -2.764 6.759 1.00 96.00 93 ALA A N 1
ATOM 674 C CA . ALA A 1 93 ? -8.727 -2.596 7.495 1.00 96.00 93 ALA A CA 1
ATOM 675 C C . ALA A 1 93 ? -9.098 -3.850 8.302 1.00 96.00 93 ALA A C 1
ATOM 677 O O . ALA A 1 93 ? -9.561 -3.748 9.433 1.00 96.00 93 ALA A O 1
ATOM 678 N N . ARG A 1 94 ? -8.828 -5.051 7.767 1.00 95.12 94 ARG A N 1
ATOM 679 C CA . ARG A 1 94 ? -9.121 -6.310 8.469 1.00 95.12 94 ARG A CA 1
ATOM 680 C C . ARG A 1 94 ? -8.012 -6.774 9.421 1.00 95.12 94 ARG A C 1
ATOM 682 O O . ARG A 1 94 ? -8.288 -7.471 10.412 1.00 95.12 94 ARG A O 1
ATOM 689 N N . ARG A 1 95 ? -6.750 -6.490 9.089 1.00 93.94 95 ARG A N 1
ATOM 690 C CA . ARG A 1 95 ? -5.572 -6.984 9.820 1.00 93.94 95 ARG A CA 1
ATOM 691 C C . ARG A 1 95 ? -5.305 -6.187 11.087 1.00 93.94 95 ARG A C 1
ATOM 693 O O . ARG A 1 95 ? -4.892 -6.795 12.079 1.00 93.94 95 ARG A O 1
ATOM 700 N N . VAL A 1 96 ? -5.498 -4.872 11.034 1.00 94.94 96 VAL A N 1
ATOM 701 C CA . VAL A 1 96 ? -5.339 -3.972 12.180 1.00 94.94 96 VAL A CA 1
ATOM 702 C C . VAL A 1 96 ? -6.547 -4.117 13.102 1.00 94.94 96 VAL A C 1
ATOM 704 O O . VAL A 1 96 ? -7.669 -4.294 12.633 1.00 94.94 96 VAL A O 1
ATOM 707 N N . ARG A 1 97 ? -6.310 -4.132 14.417 1.00 92.88 97 ARG A N 1
ATOM 708 C CA . ARG A 1 97 ? -7.350 -4.412 15.421 1.00 92.88 97 ARG A CA 1
ATOM 709 C C . ARG A 1 97 ? -7.489 -3.340 16.498 1.00 92.88 97 ARG A C 1
ATOM 711 O O . ARG A 1 97 ? -8.477 -3.387 17.219 1.00 92.88 97 ARG A O 1
ATOM 718 N N . GLY A 1 98 ? -6.584 -2.369 16.596 1.00 92.81 98 GLY A N 1
ATOM 719 C CA . GLY A 1 98 ? -6.683 -1.250 17.540 1.00 92.81 98 GLY A CA 1
ATOM 720 C C . GLY A 1 98 ? -7.528 -0.080 17.039 1.00 92.81 98 GLY A C 1
ATOM 721 O O . GLY A 1 98 ? -7.260 1.064 17.394 1.00 92.81 98 GLY A O 1
ATOM 722 N N . GLY A 1 99 ? -8.562 -0.350 16.237 1.00 96.06 99 GLY A N 1
ATOM 723 C CA . GLY A 1 99 ? -9.576 0.637 15.866 1.00 96.06 99 GLY A CA 1
ATOM 724 C C . GLY A 1 99 ? -9.207 1.557 14.700 1.00 96.06 99 GLY A C 1
ATOM 725 O O . GLY A 1 99 ? -8.261 1.313 13.948 1.00 96.06 99 GLY A O 1
ATOM 726 N N . PHE A 1 100 ? -10.006 2.619 14.549 1.00 97.81 100 PHE A N 1
ATOM 727 C CA . PHE A 1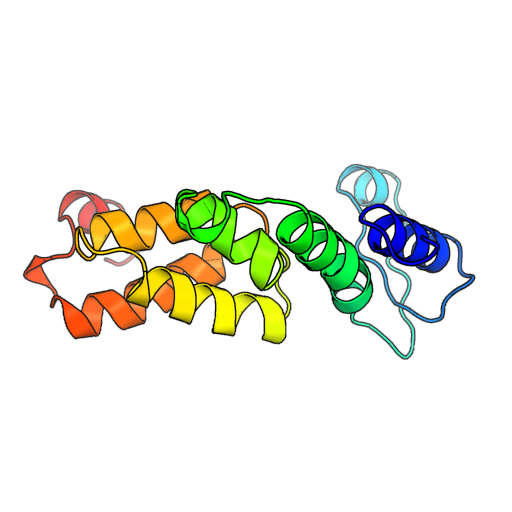 100 ? -9.926 3.575 13.441 1.00 97.81 100 PHE A CA 1
ATOM 728 C C . PHE A 1 100 ? -8.543 4.222 13.326 1.00 97.81 100 PHE A C 1
ATOM 730 O O . PHE A 1 100 ? -7.934 4.197 12.257 1.00 97.81 100 PHE A O 1
ATOM 737 N N . GLU A 1 101 ? -8.039 4.771 14.434 1.00 97.62 101 GLU A N 1
ATOM 738 C CA . GLU A 1 101 ? -6.776 5.505 14.446 1.00 97.62 101 GLU A CA 1
ATOM 739 C C . GLU A 1 101 ? -5.601 4.620 14.012 1.00 97.62 101 GLU A C 1
ATOM 741 O O . GLU A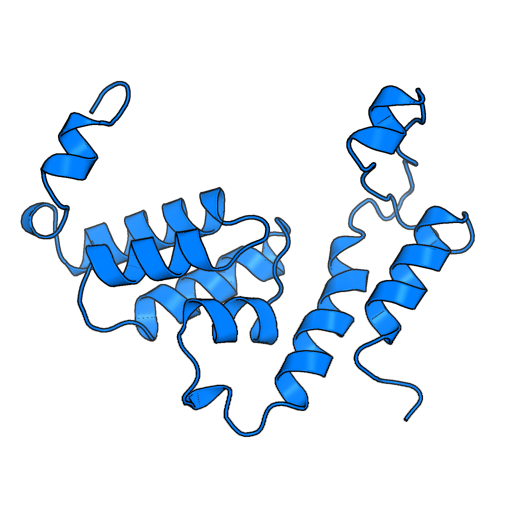 1 101 ? -4.858 4.985 13.100 1.00 97.62 101 GLU A O 1
ATOM 746 N N . GLU A 1 102 ? -5.453 3.428 14.600 1.00 97.75 102 GLU A N 1
ATOM 747 C CA . GLU A 1 102 ? -4.355 2.524 14.246 1.00 97.75 102 GLU A CA 1
ATOM 748 C C . GLU A 1 102 ? -4.450 2.070 12.780 1.00 97.75 102 GLU A C 1
ATOM 750 O O . GLU A 1 102 ? -3.435 1.990 12.083 1.00 97.75 102 GLU A O 1
ATOM 755 N N . ALA A 1 103 ? -5.662 1.799 12.282 1.00 97.56 103 ALA A N 1
ATOM 756 C CA . ALA A 1 103 ? -5.864 1.353 10.906 1.00 97.56 103 ALA A CA 1
ATOM 757 C C . ALA A 1 103 ? -5.469 2.440 9.897 1.00 97.56 103 ALA A C 1
ATOM 759 O O . ALA A 1 103 ? -4.703 2.167 8.964 1.00 97.56 103 ALA A O 1
ATOM 760 N N . VAL A 1 104 ? -5.925 3.677 10.111 1.00 97.50 104 VAL A N 1
ATOM 761 C CA . VAL A 1 104 ? -5.573 4.820 9.258 1.00 97.50 104 VAL A CA 1
ATOM 762 C C . VAL A 1 104 ? -4.077 5.114 9.343 1.00 97.50 104 VAL A C 1
ATOM 764 O O . VAL A 1 104 ? -3.438 5.254 8.300 1.00 97.50 104 VAL A O 1
ATOM 767 N N . LEU A 1 105 ? -3.482 5.110 10.544 1.00 97.25 105 LEU A N 1
ATOM 768 C CA . LEU A 1 105 ? -2.036 5.288 10.716 1.00 97.25 105 LEU A CA 1
ATOM 769 C C . LEU A 1 105 ? -1.234 4.201 9.991 1.00 97.25 105 LEU A C 1
ATOM 771 O O . LEU A 1 105 ? -0.227 4.498 9.350 1.00 97.25 105 LEU A O 1
ATOM 775 N N . SER A 1 106 ? -1.680 2.949 10.039 1.00 96.38 106 SER A N 1
ATOM 776 C CA . SER A 1 106 ? -1.048 1.849 9.306 1.00 96.38 106 SER A CA 1
ATOM 777 C C . SER A 1 106 ? -1.126 2.054 7.786 1.00 96.38 106 SER A C 1
ATOM 779 O O . SER A 1 106 ? -0.147 1.838 7.071 1.00 96.38 106 SER A O 1
ATOM 781 N N . ALA A 1 107 ? -2.261 2.541 7.279 1.00 95.69 107 ALA A N 1
ATOM 782 C CA . ALA A 1 107 ? -2.429 2.854 5.865 1.00 95.69 107 ALA A CA 1
ATOM 783 C C . ALA A 1 107 ? -1.525 4.008 5.409 1.00 95.69 107 ALA A C 1
ATOM 785 O O . ALA A 1 107 ? -0.802 3.855 4.424 1.00 95.69 107 ALA A O 1
ATOM 786 N N . VAL A 1 108 ? -1.496 5.129 6.132 1.00 95.06 108 VAL A N 1
ATOM 787 C CA . VAL A 1 108 ? -0.680 6.291 5.735 1.00 95.06 108 VAL A CA 1
ATOM 788 C C . VAL A 1 108 ? 0.824 6.026 5.885 1.00 95.06 108 VAL A C 1
ATOM 790 O O . VAL A 1 108 ? 1.620 6.513 5.086 1.00 95.06 108 VAL A O 1
ATOM 793 N N . ASN A 1 109 ? 1.234 5.175 6.831 1.00 94.38 109 ASN A N 1
ATOM 794 C CA . ASN A 1 109 ? 2.645 4.823 7.039 1.00 94.38 109 ASN A CA 1
ATOM 795 C C . ASN A 1 109 ? 3.150 3.676 6.144 1.00 94.38 109 ASN A C 1
ATOM 797 O O . ASN A 1 109 ? 4.294 3.249 6.272 1.00 94.38 109 ASN A O 1
ATOM 801 N N . SER A 1 110 ? 2.329 3.169 5.222 1.00 90.25 110 SER A N 1
ATOM 802 C CA . SER A 1 110 ? 2.693 2.028 4.365 1.00 90.25 110 SER A CA 1
ATOM 803 C C . SER A 1 110 ? 3.506 2.384 3.107 1.00 90.25 110 SER A C 1
ATOM 805 O O . SER A 1 110 ? 3.791 1.510 2.286 1.00 90.25 110 SER A O 1
ATOM 807 N N . GLY A 1 111 ? 3.905 3.653 2.960 1.00 84.19 111 GLY A N 1
ATOM 808 C CA . GLY A 1 111 ? 4.700 4.152 1.833 1.00 84.19 111 GLY A CA 1
ATOM 809 C C . GLY A 1 111 ? 3.978 4.108 0.478 1.00 84.19 111 GLY A C 1
ATOM 810 O O . GLY A 1 111 ? 2.840 3.651 0.365 1.00 84.19 111 GLY A O 1
ATOM 811 N N . GLY A 1 112 ? 4.655 4.595 -0.568 1.00 81.88 112 GLY A N 1
ATOM 812 C CA . GLY A 1 112 ? 4.093 4.666 -1.920 1.00 81.88 112 GLY A CA 1
ATOM 813 C C . GLY A 1 112 ? 2.863 5.578 -1.993 1.00 81.88 112 GLY A C 1
ATOM 814 O O . GLY A 1 112 ? 2.896 6.664 -1.416 1.00 81.88 112 GLY A O 1
ATOM 815 N N . GLN A 1 113 ? 1.787 5.157 -2.677 1.00 73.25 113 GLN A N 1
ATOM 816 C CA . GLN A 1 113 ? 0.539 5.931 -2.684 1.00 73.25 113 GLN A CA 1
ATOM 817 C C . GLN A 1 113 ? -0.315 5.639 -1.443 1.00 73.25 113 GLN A C 1
ATOM 819 O O . GLN A 1 113 ? -1.289 4.879 -1.459 1.00 73.25 113 GLN A O 1
ATOM 824 N N . ASN A 1 114 ? 0.080 6.268 -0.346 1.00 87.00 114 ASN A N 1
ATOM 825 C CA . ASN A 1 114 ? -0.531 6.101 0.960 1.00 87.00 114 ASN A CA 1
ATOM 826 C C . ASN A 1 114 ? -1.822 6.924 1.142 1.00 87.00 114 ASN A C 1
ATOM 828 O O . ASN A 1 114 ? -2.650 6.551 1.970 1.00 87.00 114 ASN A O 1
ATOM 832 N N . ALA A 1 115 ? -2.042 7.980 0.348 1.00 91.81 115 ALA A N 1
ATOM 833 C CA . ALA A 1 115 ? -3.184 8.881 0.507 1.00 91.81 115 ALA A CA 1
ATOM 834 C C . ALA A 1 115 ? -4.503 8.191 0.142 1.00 91.81 115 ALA A C 1
ATOM 836 O O . ALA A 1 115 ? -5.429 8.138 0.948 1.00 91.81 115 ALA A O 1
ATOM 837 N N . MET A 1 116 ? -4.574 7.580 -1.046 1.00 92.25 116 MET A N 1
ATOM 838 C CA . MET A 1 116 ? -5.779 6.861 -1.475 1.00 92.25 116 MET A CA 1
ATOM 839 C C . MET A 1 116 ? -6.039 5.617 -0.617 1.00 92.25 116 MET A C 1
ATOM 841 O O . MET A 1 116 ? -7.183 5.317 -0.280 1.00 92.25 116 MET A O 1
ATOM 845 N N . ARG A 1 117 ? -4.974 4.921 -0.205 1.00 93.69 117 ARG A N 1
ATOM 846 C CA . ARG A 1 117 ? -5.071 3.795 0.730 1.00 93.69 117 ARG A CA 1
ATOM 847 C C . ARG A 1 117 ? -5.613 4.246 2.087 1.00 93.69 117 ARG A C 1
ATOM 849 O O . ARG A 1 117 ? -6.505 3.594 2.619 1.00 93.69 117 ARG A O 1
ATOM 856 N N . GLY A 1 118 ? -5.110 5.362 2.612 1.00 95.50 118 GLY A N 1
ATOM 857 C CA . GLY A 1 118 ? -5.581 5.991 3.843 1.00 95.50 118 GLY A CA 1
ATOM 858 C C . GLY A 1 118 ? -7.048 6.397 3.762 1.00 95.50 118 GLY A C 1
ATOM 859 O O . GLY A 1 118 ? -7.808 6.062 4.664 1.00 95.50 118 GLY A O 1
ATOM 860 N N . ALA A 1 119 ? -7.470 7.016 2.657 1.00 95.75 119 ALA A N 1
ATOM 861 C CA . ALA A 1 119 ? -8.866 7.392 2.434 1.00 95.75 119 ALA A CA 1
ATOM 862 C C . ALA A 1 119 ? -9.808 6.175 2.424 1.00 95.75 119 ALA A C 1
ATOM 864 O O . ALA A 1 119 ? -10.829 6.182 3.108 1.00 95.75 119 ALA A O 1
ATOM 865 N N . LEU A 1 120 ? -9.452 5.101 1.707 1.00 96.38 120 LEU A N 1
ATOM 866 C CA . LEU A 1 120 ? -10.257 3.873 1.669 1.00 96.38 120 LEU A CA 1
ATOM 867 C C . LEU A 1 120 ? -10.322 3.176 3.032 1.00 96.38 120 LEU A C 1
ATOM 869 O O . LEU A 1 120 ? -11.398 2.755 3.454 1.00 96.38 120 LEU A O 1
ATOM 873 N N . VAL A 1 121 ? -9.189 3.061 3.733 1.00 97.50 121 VAL A N 1
ATOM 874 C CA . VAL A 1 121 ? -9.154 2.489 5.088 1.00 97.50 121 VAL A CA 1
ATOM 875 C C . VAL A 1 121 ? -9.967 3.345 6.058 1.00 97.50 121 VAL A C 1
ATOM 877 O O . VAL A 1 121 ? -10.753 2.794 6.820 1.00 97.50 121 VAL A O 1
ATOM 880 N N . GLY A 1 122 ? -9.853 4.672 5.982 1.00 97.38 122 GLY A N 1
ATOM 881 C CA . GLY A 1 122 ? -10.656 5.603 6.772 1.00 97.38 122 GLY A CA 1
ATOM 882 C C . GLY A 1 122 ? -12.153 5.452 6.510 1.00 97.38 122 GLY A C 1
ATOM 883 O O . GLY A 1 122 ? -12.925 5.380 7.458 1.00 97.38 122 GLY A O 1
ATOM 884 N N . ALA A 1 123 ? -12.575 5.312 5.251 1.00 97.56 123 ALA A N 1
ATOM 885 C CA . ALA A 1 123 ? -13.980 5.077 4.920 1.00 97.56 123 ALA A CA 1
ATOM 886 C C . ALA A 1 123 ? -14.502 3.750 5.505 1.00 97.56 123 ALA A C 1
ATOM 888 O O . ALA A 1 123 ? -15.556 3.726 6.141 1.00 97.56 123 ALA A O 1
ATOM 889 N N . MET A 1 124 ? -13.753 2.655 5.339 1.00 97.56 124 MET A N 1
ATOM 890 C CA . MET A 1 124 ? -14.146 1.334 5.849 1.00 97.56 124 MET A CA 1
ATOM 891 C C . MET A 1 124 ? -14.171 1.290 7.379 1.00 97.56 124 MET A C 1
ATOM 893 O O . MET A 1 124 ? -15.174 0.903 7.974 1.00 97.56 124 MET A O 1
ATOM 897 N N . CYS A 1 125 ? -13.088 1.720 8.026 1.00 97.75 125 CYS A N 1
ATOM 898 C CA . CYS A 1 125 ? -12.988 1.710 9.480 1.00 97.75 125 CYS A CA 1
ATOM 899 C C . CYS A 1 125 ? -13.906 2.760 10.123 1.00 97.75 125 CYS A C 1
ATOM 901 O O . CYS A 1 125 ? -14.394 2.537 11.224 1.00 97.75 125 CYS A O 1
ATOM 903 N N . GLY A 1 126 ? -14.183 3.883 9.455 1.00 96.88 126 GLY A N 1
ATOM 904 C CA . GLY A 1 126 ? -15.160 4.870 9.920 1.00 96.88 126 GLY A CA 1
ATOM 905 C C . GLY A 1 126 ? -16.581 4.306 9.930 1.00 96.88 126 GLY A C 1
ATOM 906 O O . GLY A 1 126 ? -17.321 4.529 10.886 1.00 96.88 126 GLY A O 1
ATOM 907 N N . ALA A 1 127 ? -16.937 3.510 8.917 1.00 96.62 127 ALA A N 1
ATOM 908 C CA . ALA A 1 127 ? -18.202 2.779 8.891 1.00 96.62 127 ALA A CA 1
ATOM 909 C C . ALA A 1 127 ? -18.268 1.663 9.954 1.00 96.62 127 ALA A C 1
ATOM 911 O O . ALA A 1 127 ? -19.332 1.427 10.518 1.00 96.62 127 ALA A O 1
ATOM 912 N N . GLU A 1 128 ? -17.148 0.990 10.240 1.00 95.88 128 GLU A N 1
ATOM 913 C CA . GLU A 1 128 ? -17.079 -0.120 11.205 1.00 95.88 128 GLU A CA 1
ATOM 914 C C . GLU A 1 128 ? -17.077 0.346 12.671 1.00 95.88 128 GLU A C 1
ATOM 916 O O . GLU A 1 128 ? -17.810 -0.201 13.493 1.00 95.88 128 GLU A O 1
ATOM 921 N N . TYR A 1 129 ? -16.267 1.353 13.008 1.00 96.06 129 TYR A N 1
ATOM 922 C CA . TYR A 1 129 ? -16.072 1.819 14.387 1.00 96.06 129 TYR A CA 1
ATOM 923 C C . TYR A 1 129 ? -16.919 3.053 14.747 1.00 96.06 129 TYR A C 1
ATOM 925 O O . TYR A 1 129 ? -17.026 3.403 15.923 1.00 96.06 129 TYR A O 1
ATOM 933 N N . GLY A 1 130 ? -17.545 3.696 13.756 1.00 95.88 130 GLY A N 1
ATOM 934 C CA . GLY A 1 130 ? -18.386 4.880 13.930 1.00 95.88 130 GLY A CA 1
ATOM 935 C C . GLY A 1 130 ? -17.604 6.183 14.132 1.00 95.88 130 GLY A C 1
ATOM 936 O O . GLY A 1 130 ? -16.399 6.194 14.378 1.00 95.88 130 GLY A O 1
ATOM 937 N N . LEU A 1 131 ? -18.319 7.313 14.062 1.00 94.19 131 LEU A N 1
ATOM 938 C CA . LEU A 1 131 ? -17.734 8.661 14.154 1.00 94.19 131 LEU A CA 1
ATOM 939 C C . LEU A 1 131 ? -16.973 8.907 15.465 1.00 94.19 131 LEU A C 1
ATOM 941 O O . LEU A 1 131 ? -15.951 9.579 15.458 1.00 94.19 131 LEU A O 1
ATOM 945 N N . GLN A 1 132 ? -17.435 8.324 16.576 1.00 95.62 132 GLN A N 1
ATOM 946 C CA . GLN A 1 132 ? -16.813 8.489 17.897 1.00 95.62 132 GLN A CA 1
ATOM 947 C C . GLN A 1 132 ? -15.410 7.868 17.990 1.00 95.62 132 GLN A C 1
ATOM 949 O O . GLN A 1 132 ? -14.658 8.180 18.909 1.00 95.62 132 GLN A O 1
ATOM 954 N N . ALA A 1 133 ? -15.053 6.977 17.058 1.00 96.25 133 ALA A N 1
ATOM 955 C CA . ALA A 1 133 ? -13.718 6.394 16.984 1.00 96.25 133 ALA A CA 1
ATOM 956 C C . ALA A 1 133 ? -12.714 7.287 16.235 1.00 96.25 133 ALA A C 1
ATOM 958 O O . ALA A 1 133 ? -11.514 7.008 16.272 1.00 96.25 133 ALA A O 1
ATOM 959 N N . ILE A 1 134 ? -13.182 8.334 15.544 1.00 96.94 134 ILE A N 1
ATOM 960 C CA . ILE A 1 134 ? -12.321 9.275 14.828 1.00 96.94 134 ILE A CA 1
ATOM 961 C C . ILE A 1 134 ? -11.717 10.243 15.850 1.00 96.94 134 ILE A C 1
ATOM 963 O O . ILE A 1 134 ? -12.461 10.920 16.561 1.00 96.94 134 ILE A O 1
ATOM 967 N N . PRO A 1 135 ? -10.381 10.352 15.943 1.00 96.75 135 PRO A N 1
ATOM 968 C CA . PRO A 1 135 ? -9.775 11.273 16.886 1.00 96.75 135 PRO A CA 1
ATOM 969 C C . PRO A 1 135 ? -10.153 12.718 16.574 1.00 96.75 135 PRO A C 1
ATOM 971 O O . PRO A 1 135 ? -9.871 13.209 15.483 1.00 96.75 135 PRO A O 1
ATOM 974 N N . GLN A 1 136 ? -10.716 13.425 17.555 1.00 95.69 136 GLN A N 1
ATOM 975 C CA . GLN A 1 136 ? -11.167 14.809 17.373 1.00 95.69 136 GLN A CA 1
ATOM 976 C C . GLN A 1 136 ? -10.051 15.727 16.849 1.00 95.69 136 GLN A C 1
ATOM 978 O O . GLN A 1 136 ? -10.277 16.534 15.955 1.00 95.69 136 GLN A O 1
ATOM 983 N N . ARG A 1 137 ? -8.811 15.510 17.310 1.00 95.75 137 ARG A N 1
ATOM 984 C CA . ARG A 1 137 ? -7.616 16.237 16.846 1.00 95.75 137 ARG A CA 1
ATOM 985 C C . ARG A 1 137 ? -7.325 16.086 15.345 1.00 95.75 137 ARG A C 1
ATOM 987 O O . ARG A 1 137 ? -6.573 16.877 14.792 1.00 95.75 137 ARG A O 1
ATOM 994 N N . TRP A 1 138 ? -7.832 15.034 14.696 1.00 94.69 138 TRP A N 1
ATOM 995 C CA . TRP A 1 138 ? -7.731 14.876 13.243 1.00 94.69 138 TRP A CA 1
ATOM 996 C C . TRP A 1 138 ? -8.808 15.684 12.532 1.00 94.69 138 TRP A C 1
ATOM 998 O O . TRP A 1 138 ? -8.509 16.272 11.503 1.00 94.69 138 TRP A O 1
ATOM 1008 N N . VAL A 1 139 ? -10.016 15.751 13.098 1.00 94.50 139 VAL A N 1
ATOM 1009 C CA . VAL A 1 139 ? -11.134 16.540 12.559 1.00 94.50 139 VAL A CA 1
ATOM 1010 C C . VAL A 1 139 ? -10.824 18.034 12.626 1.00 94.50 139 VAL A C 1
ATOM 1012 O O . VAL A 1 139 ? -10.966 18.729 11.630 1.00 94.50 139 VAL A O 1
ATOM 1015 N N . GLU A 1 140 ? -10.305 18.511 13.760 1.00 94.56 140 GLU A N 1
ATOM 1016 C CA . GLU A 1 140 ? -9.919 19.918 13.965 1.00 94.56 140 GLU A CA 1
ATOM 1017 C C . GLU A 1 140 ? -8.870 20.425 12.958 1.00 94.56 140 GLU A C 1
ATOM 1019 O O . GLU A 1 140 ? -8.762 21.627 12.730 1.00 94.56 140 GLU A O 1
ATOM 1024 N N . GLY A 1 141 ? -8.090 19.518 12.361 1.00 89.12 141 GLY A N 1
ATOM 1025 C CA . GLY A 1 141 ? -7.070 19.833 11.362 1.00 89.12 141 GLY A CA 1
ATOM 1026 C C . GLY A 1 141 ? -7.516 19.661 9.907 1.00 89.12 141 GLY A C 1
ATOM 1027 O O . GLY A 1 141 ? -6.691 19.859 9.015 1.00 89.12 141 GLY A O 1
ATOM 1028 N N . LEU A 1 142 ? -8.766 19.258 9.646 1.00 92.38 142 LEU A N 1
ATOM 1029 C CA . LEU A 1 142 ? -9.272 19.079 8.285 1.00 92.38 142 LEU A CA 1
ATOM 1030 C C . LEU A 1 142 ? -9.659 20.415 7.653 1.00 92.38 142 LEU A C 1
ATOM 1032 O O . LEU A 1 142 ? -10.352 21.244 8.240 1.00 92.38 142 LEU A O 1
ATOM 1036 N N . GLU A 1 143 ? -9.277 20.584 6.391 1.00 90.81 143 GLU A N 1
ATOM 1037 C CA . GLU A 1 143 ? -9.831 21.639 5.556 1.00 90.81 143 GLU A CA 1
ATOM 1038 C C . GLU A 1 143 ? -11.310 21.310 5.285 1.00 90.81 143 GLU A C 1
ATOM 1040 O O . GLU A 1 143 ? -11.621 20.275 4.695 1.00 90.81 143 GLU A O 1
ATOM 1045 N N . HIS A 1 144 ? -12.217 22.173 5.757 1.00 85.56 144 HIS A N 1
ATOM 1046 C CA . HIS A 1 144 ? -13.678 21.994 5.690 1.00 85.56 144 HIS A CA 1
ATOM 1047 C C . HIS A 1 144 ? -14.262 20.851 6.553 1.00 85.56 144 HIS A C 1
ATOM 1049 O O . HIS A 1 144 ? -15.307 20.302 6.194 1.00 85.56 144 HIS A O 1
ATOM 1055 N N . GLY A 1 145 ? -13.592 20.491 7.657 1.00 65.06 145 GLY A N 1
ATOM 1056 C CA . GLY A 1 145 ? -14.051 19.490 8.637 1.00 65.06 145 GLY A CA 1
ATOM 1057 C C . GLY A 1 145 ? -15.107 19.968 9.626 1.00 65.06 145 GLY A C 1
ATOM 1058 O O . GLY A 1 145 ? -15.212 21.195 9.852 1.00 65.06 145 GLY A O 1
#

Secondary structure (DSSP, 8-state):
--SSTTHHHHHHHHHHTTSSSB-BPPPHHHHHTT--PBP-SB--THHHHHHHHHHHHHT-TTTTTS-HHHHHHHHH-SSS-HHHHHHHHHHHHHH--SHHHHHHHHHHTT-SSHHHHHHHHHHHHHHHH-GGGS-HHHHTTSTT-

InterPro domains:
  IPR005502 ADP-ribosylation/Crystallin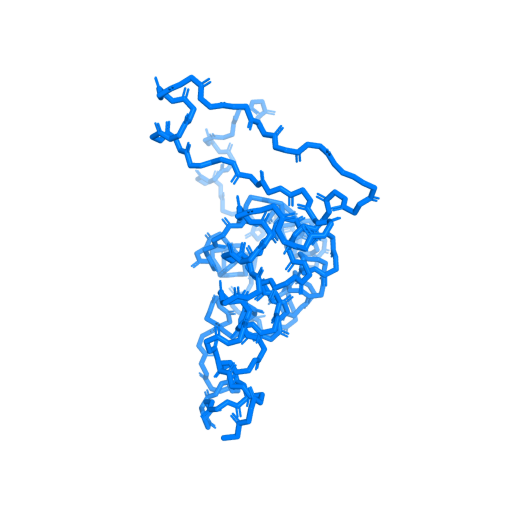 J1 [PF03747] (57-137)
  IPR036705 ADP-ribosylation/Crystallin J1 superfamily [G3DSA:1.10.4080.10] (24-145)
  IPR036705 ADP-ribosylation/Crystallin J1 superfamily [SSF101478] (52-144)

=== Feature glossary ==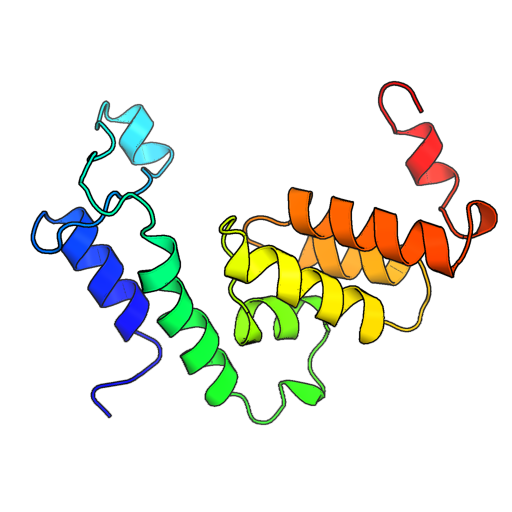=
Key to the feature types in this record:

pLDDT. pLDDT is the predicted lDDT-Cα score: AlphaFold's confidence that the local environment of each residue (all inter-atomic distances within 15 Å) is correctly placed. It is a per-residue number between 0 and 100, with higher meaning more reliable.

Radius of gyration, Cα contacts, bounding box. The geometric summary reports three shape descriptors. Rg (radius of gyration) measures how spread out the Cα atoms are about their centre of mass; compact globular proteins have small Rg, elongated or unfolded ones large. Cα contacts (<8 Å, |i−j|>4) count long-range residue pairs in spatial proximity — high for tightly packed folds, near zero for rods or random coil. The bounding-box extents give the protein's footprint along x, y, z in Å.

Backbone torsions (φ/ψ). Backbone dihedral angles. Every residue except chain termini has a φ (preceding-C → N → Cα → C) and a ψ (N → Cα → C → next-N). They are reported in degrees following the IUPAC sign convention. Secondary structure is essentially a statement about which (φ, ψ) basin each residue occupies.

Contact-map, Ramachandran, and PAE plots. Plot images: a contact map (which residues are close in 3D, as an N×N binary image), a Ramachandran scatter (backbone torsion angles, revealing secondary-structure composition at a glance), and — for AlphaFold structures — a PAE heatmap (pairwise prediction confidence).

Predicted aligned error. Predicted Aligned Error (PAE) is an AlphaFold confidence matrix: entry (i, j) is the expected error in the position of residue j, in ångströms, when the prediction is superimposed on the true structure at residue i. Low PAE within a block of residues means that block is internally rigid and well-predicted; high PAE between two blocks means their relative placement is uncertain even if each block individually is confident.

Secondary structure (3-state, P-SEA). Three-state secondary structure (P-SEA) collapses the eight DSSP classes into helix (a), strand (b), and coil (c). P-SEA assigns these from Cα geometry alone — distances and angles — without requiring backbone oxygens, so it works on any Cα trace.

Solvent-accessible surface area. Solvent-accessible surface area (SASA) is the area in Å² traced out by the centre of a 1.4 Å probe sphere (a water molecule) rolled over the protein's van der Waals surface (Shrake–Rupley / Lee–Richards construction). Buried residues have near-zero SASA; fully exposed residues can exceed 200 Å². The total SASA scales roughly with the number of surface residues.

Foldseek 3Di. The Foldseek 3Di string encodes local tertiary geometry as a 20-letter alphabet — one character per residue — derived from the relative positions of nearby Cα atoms. Unlike the amino-acid sequence, 3Di is a direct function of the 3D structure, so two proteins with the same fold have similar 3Di strings even at low sequence identity.

B-factor. For experimental (PDB) structures, the B-factor (temperature factor) quantifies the positional spread of each atom in the crystal — a combination of thermal vibration and static disorder — in units of Å². High B-factors mark flexible loops or poorly resolved regions; low B-factors mark the rigid, well-ordered core.

mmCIF coordinates. The mmCIF block holds the 3D Cartesian coordinates of each backbone atom (N, Cα, C, O) in ångströms. mmCIF is the PDB's canonical archive format — a tagged-loop text representation of the atomic model.

InterPro / GO / CATH / organism. Functional annotations link the protein to curated databases. InterPro entries identify conserved domains and families by matching the sequence against member-database signatures (Pfam, PROSITE, CDD, …). Gene Ontology (GO) terms describe molecular function, biological process, and cellular component in a controlled vocabulary. CATH places the structure in a hierarchical fold classification (Class/Architecture/Topology/Homologous-superfamily). The organism is the source species.

Rendered structure images. Structure images are PyMOL renders from six orthogonal camera directions. Cartoon representation draws helices as coils and strands as arrows; sticks shows the backbone as bonds; surface shows the solvent-excluded envelope. Rainbow coloring maps sequence position to hue (blue→red, N→C); chain coloring assigns a distinct color per polypeptide.

Sequence. This is the polypeptide sequence — one letter per residue, N-terminus first. Length ranges from a few dozen residues for small domains to over a thousand for large multi-domain proteins.

Secondary structure (8-state, DSSP). The SS8 string is DSSP's per-residue secondary-structure call. α-helix (H) means an i→i+4 H-bond ladder; β-strand (E) means the residue participates in a β-sheet; 3₁₀ (G) and π (I) are tighter and wider helices; T/S are turns/bends; '-' is loop.

Nearest PDB structures. Structural nearest neighbors (via Foldseek easy-search vs the PDB). Reported per hit: target PDB id, E-value, and alignment TM-score. A TM-score above ~0.5 is the conventional threshold for 'same fold'.